Protein AF-A0A1G6E961-F1 (afdb_monomer_lite)

pLDDT: mean 82.63, std 16.5, range [44.16, 98.19]

Radius of gyration: 18.11 Å; chains: 1; bounding box: 36×34×54 Å

Foldseek 3Di:
DDAAEAEDDDDADQAQVVLLVVVLVSVVVCLVVVHPYYDYDPLSRHPDPFPPDPVRVVVSDDDCPDPSNVVVVVSNVVSPPPVVVVCLVPDPCNPVPDDVVVCPVVPDD

Secondary structure (DSSP, 8-state):
----EEE------SSHHHHHHHHHHHHHHHHHTT-SEEEPPTTTTTTT-S--SHHHHHHT---TTSHHHHHHHHHHHHH-HHHHHHHHHH-TTTTTT--GGGGHHHH--

Structure (mmCIF, N/CA/C/O backbone):
data_AF-A0A1G6E961-F1
#
_entry.id   AF-A0A1G6E961-F1
#
loop_
_atom_site.group_PDB
_atom_site.id
_atom_site.type_symbol
_atom_site.label_atom_id
_atom_site.label_alt_id
_atom_site.label_comp_id
_atom_site.label_asym_id
_atom_site.label_entity_id
_atom_site.label_seq_id
_atom_site.pdbx_PDB_ins_code
_atom_site.Cartn_x
_atom_site.Cartn_y
_atom_site.Cartn_z
_atom_site.occupancy
_atom_site.B_iso_or_equiv
_atom_site.auth_seq_id
_atom_site.auth_comp_id
_atom_site.auth_asym_id
_atom_site.auth_atom_id
_atom_site.pdbx_PDB_model_num
ATOM 1 N N . MET A 1 1 ? -23.648 -6.258 7.485 1.00 68.00 1 MET A N 1
ATOM 2 C CA . MET A 1 1 ? -22.293 -5.680 7.594 1.00 68.00 1 MET A CA 1
ATOM 3 C C . MET A 1 1 ? -22.163 -4.678 6.467 1.00 68.00 1 MET A C 1
ATOM 5 O O . MET A 1 1 ? -22.440 -5.064 5.340 1.00 68.00 1 MET A O 1
ATOM 9 N N . ASN A 1 2 ? -21.829 -3.425 6.772 1.00 81.94 2 ASN A N 1
ATOM 10 C CA . ASN A 1 2 ? -21.566 -2.400 5.763 1.00 81.94 2 ASN A CA 1
ATOM 11 C C . ASN A 1 2 ?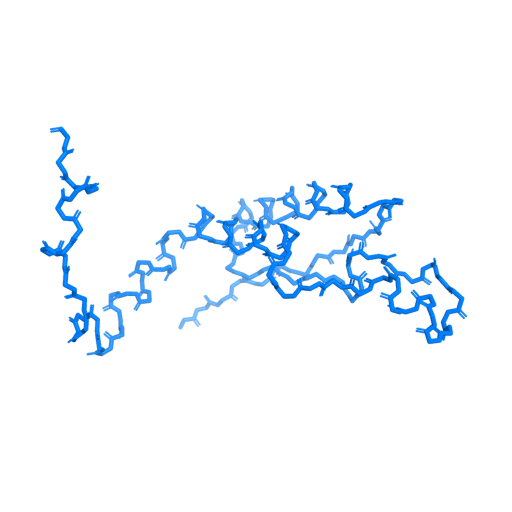 -20.054 -2.196 5.725 1.00 81.94 2 ASN A C 1
ATOM 13 O O . ASN A 1 2 ? -19.466 -2.039 6.789 1.00 81.94 2 ASN A O 1
ATOM 17 N N . LEU A 1 3 ? -19.458 -2.251 4.535 1.00 85.81 3 LEU A N 1
ATOM 18 C CA . LEU A 1 3 ? -18.036 -1.983 4.330 1.00 85.81 3 LEU A CA 1
ATOM 19 C C . LEU A 1 3 ? -17.881 -0.629 3.644 1.00 85.81 3 LEU A C 1
ATOM 21 O O . LEU A 1 3 ? -18.538 -0.366 2.633 1.00 85.81 3 LEU A O 1
ATOM 25 N N . SER A 1 4 ? -17.008 0.207 4.186 1.00 89.00 4 SER A N 1
ATOM 26 C CA . SER A 1 4 ? -16.591 1.474 3.601 1.00 89.00 4 SER A CA 1
ATOM 27 C C . SER A 1 4 ? -15.298 1.268 2.818 1.00 89.00 4 SER A C 1
ATOM 29 O O . SER A 1 4 ? -14.302 0.778 3.351 1.00 89.00 4 SER A O 1
ATOM 31 N N . ILE A 1 5 ? -15.311 1.624 1.536 1.00 93.50 5 ILE A N 1
ATOM 32 C CA . ILE A 1 5 ? -14.187 1.398 0.624 1.00 93.50 5 ILE A CA 1
ATOM 33 C C . ILE A 1 5 ? -13.679 2.746 0.114 1.00 93.50 5 ILE A C 1
ATOM 35 O O . ILE A 1 5 ? -14.438 3.527 -0.460 1.00 93.50 5 ILE A O 1
ATOM 39 N N . ALA A 1 6 ? -12.384 3.001 0.290 1.00 95.81 6 ALA A N 1
ATOM 40 C CA . ALA A 1 6 ? -11.683 4.144 -0.273 1.00 95.81 6 ALA A CA 1
ATOM 41 C C . ALA A 1 6 ? -10.974 3.750 -1.574 1.00 95.81 6 ALA A C 1
ATOM 43 O O . ALA A 1 6 ? -10.079 2.906 -1.578 1.00 95.81 6 ALA A O 1
ATOM 44 N N . PHE A 1 7 ? -11.336 4.407 -2.673 1.00 97.69 7 PHE A N 1
ATOM 45 C CA . PHE A 1 7 ? -10.592 4.334 -3.927 1.00 97.69 7 PHE A CA 1
ATOM 46 C C . PHE A 1 7 ? -9.498 5.401 -3.913 1.00 97.69 7 PHE A C 1
ATOM 48 O O . PHE A 1 7 ? -9.790 6.599 -3.900 1.00 97.69 7 PHE A O 1
ATOM 55 N N . LEU A 1 8 ? -8.237 4.976 -3.871 1.00 97.19 8 LEU A N 1
ATOM 56 C CA . LEU A 1 8 ? -7.097 5.880 -3.837 1.00 97.19 8 LEU A CA 1
ATOM 57 C C . LEU A 1 8 ? -6.770 6.330 -5.260 1.00 97.19 8 LEU A C 1
ATOM 59 O O . LEU A 1 8 ? -6.419 5.520 -6.112 1.00 97.19 8 LEU A O 1
ATOM 63 N N . GLN A 1 9 ? -6.848 7.633 -5.511 1.00 96.69 9 GLN A N 1
ATOM 64 C CA . GLN A 1 9 ? -6.434 8.230 -6.777 1.00 96.69 9 GLN A CA 1
ATOM 65 C C . GLN A 1 9 ? -5.104 8.957 -6.573 1.00 96.69 9 GLN A C 1
ATOM 67 O O . GLN A 1 9 ? -5.068 10.087 -6.087 1.00 96.69 9 GLN A O 1
ATOM 72 N N . LEU A 1 10 ? -4.003 8.285 -6.907 1.00 95.50 10 LEU A N 1
ATOM 73 C CA . LEU A 1 10 ? -2.642 8.744 -6.633 1.00 95.50 10 LEU A CA 1
ATOM 74 C C . LEU A 1 10 ? -1.794 8.665 -7.905 1.00 95.50 10 LEU A C 1
ATOM 76 O O . LEU A 1 10 ? -1.839 7.667 -8.618 1.00 95.50 10 LEU A O 1
ATOM 80 N N . LEU A 1 11 ? -0.994 9.702 -8.162 1.00 95.25 11 LEU A N 1
ATOM 81 C CA . LEU A 1 11 ? 0.090 9.624 -9.144 1.00 95.25 11 LEU A CA 1
ATOM 82 C C . LEU A 1 11 ? 1.312 8.944 -8.509 1.00 95.25 11 LEU A C 1
ATOM 84 O O . LEU A 1 11 ? 1.615 9.271 -7.353 1.00 95.25 11 LEU A O 1
ATOM 88 N N . PRO A 1 12 ? 1.999 8.041 -9.229 1.00 93.50 12 PRO A N 1
ATOM 89 C CA . PRO A 1 12 ? 3.235 7.438 -8.755 1.00 93.50 12 PRO A CA 1
ATOM 90 C C . PRO A 1 12 ? 4.347 8.491 -8.674 1.00 93.50 12 PRO A C 1
ATOM 92 O O . PRO A 1 12 ? 4.372 9.459 -9.434 1.00 93.50 12 PRO A O 1
ATOM 95 N N . GLU A 1 13 ? 5.254 8.281 -7.736 1.00 94.06 13 GLU A N 1
ATOM 96 C CA . GLU A 1 13 ? 6.501 9.013 -7.555 1.00 94.06 13 GLU A CA 1
ATOM 97 C C . GLU A 1 13 ? 7.644 8.351 -8.342 1.00 94.06 13 GLU A C 1
ATOM 99 O O . GLU A 1 13 ? 7.471 7.298 -8.962 1.00 94.06 13 GLU A O 1
ATOM 104 N N . GLY A 1 14 ? 8.828 8.970 -8.316 1.00 88.50 14 GLY A N 1
ATOM 105 C CA . GLY A 1 14 ? 9.997 8.533 -9.086 1.00 88.50 14 GLY A CA 1
ATOM 106 C C . GLY A 1 14 ? 10.721 7.306 -8.526 1.00 88.50 14 GLY A C 1
ATOM 107 O O . GLY A 1 14 ? 11.627 6.787 -9.177 1.00 88.50 14 GLY A O 1
ATOM 108 N N . SER A 1 15 ? 10.351 6.836 -7.333 1.00 92.88 15 SER A N 1
ATOM 109 C CA . SER A 1 15 ? 11.003 5.704 -6.680 1.00 92.88 15 SER A CA 1
ATOM 110 C C . SER A 1 15 ? 10.045 4.857 -5.844 1.00 92.88 15 SER A C 1
ATOM 112 O O . SER A 1 15 ? 9.003 5.315 -5.367 1.00 92.88 15 SER A O 1
ATOM 114 N N . LEU A 1 16 ? 10.445 3.604 -5.607 1.00 94.69 16 LEU A N 1
ATOM 115 C CA . LEU A 1 16 ? 9.687 2.666 -4.781 1.00 94.69 16 LEU A CA 1
ATOM 116 C C . LEU A 1 16 ? 9.510 3.166 -3.337 1.00 94.69 16 LEU A C 1
ATOM 118 O O . LEU A 1 16 ? 8.453 2.983 -2.736 1.00 94.69 16 LEU A O 1
ATOM 122 N N . GLU A 1 17 ? 10.535 3.818 -2.783 1.00 96.25 17 GLU A N 1
ATOM 123 C CA . GLU A 1 17 ? 10.505 4.363 -1.423 1.00 96.25 17 GLU A CA 1
ATOM 124 C C . GLU A 1 17 ? 9.520 5.535 -1.300 1.00 96.25 17 GLU A C 1
ATOM 126 O O . GLU A 1 17 ? 8.771 5.627 -0.323 1.00 96.25 17 GLU A O 1
ATOM 131 N N . GLU A 1 18 ? 9.478 6.421 -2.295 1.00 96.81 18 GLU A N 1
ATOM 132 C CA . GLU A 1 18 ? 8.533 7.538 -2.319 1.00 96.81 18 GLU A CA 1
ATOM 133 C C . GLU A 1 18 ? 7.089 7.047 -2.493 1.00 96.81 18 GLU A C 1
ATOM 135 O O . GLU A 1 18 ? 6.201 7.491 -1.757 1.00 96.81 18 GLU A O 1
ATOM 140 N N . ASN A 1 19 ? 6.863 6.055 -3.362 1.00 96.75 19 ASN A N 1
ATOM 141 C CA . ASN A 1 19 ? 5.565 5.384 -3.497 1.00 96.75 19 ASN A CA 1
ATOM 142 C C . ASN A 1 19 ? 5.133 4.708 -2.192 1.00 96.75 19 ASN A C 1
ATOM 144 O O . ASN A 1 19 ? 3.972 4.809 -1.791 1.00 96.75 19 ASN A O 1
ATOM 148 N N . LEU A 1 20 ? 6.059 4.073 -1.470 1.00 97.81 20 LEU A N 1
ATOM 149 C CA . LEU A 1 20 ? 5.762 3.485 -0.166 1.00 97.81 20 LEU A CA 1
ATOM 150 C C . LEU A 1 20 ? 5.306 4.554 0.836 1.00 97.81 20 LEU A C 1
ATOM 152 O O . LEU A 1 20 ? 4.242 4.420 1.443 1.00 97.81 20 LEU A O 1
ATOM 156 N N . LYS A 1 21 ? 6.068 5.647 0.978 1.00 98.19 21 LYS A N 1
ATOM 157 C CA . LYS A 1 21 ? 5.735 6.755 1.892 1.00 98.19 21 LYS A CA 1
ATOM 158 C C . LYS A 1 21 ? 4.371 7.365 1.568 1.00 98.19 21 LYS A C 1
ATOM 160 O O . LYS A 1 21 ? 3.544 7.537 2.467 1.00 98.19 21 LYS A O 1
ATOM 165 N N . LYS A 1 22 ? 4.112 7.644 0.288 1.00 98.19 22 LYS A N 1
ATOM 166 C CA . LYS A 1 22 ? 2.843 8.211 -0.185 1.00 98.19 22 LYS A CA 1
ATOM 167 C C . LYS A 1 22 ? 1.671 7.262 0.040 1.00 98.19 22 LYS A C 1
ATOM 169 O O . LYS A 1 22 ? 0.611 7.692 0.492 1.00 98.19 22 LYS A O 1
ATOM 174 N N . GLY A 1 23 ? 1.871 5.970 -0.210 1.00 97.62 23 GLY A N 1
ATOM 175 C CA . GLY A 1 23 ? 0.839 4.957 -0.020 1.00 97.62 23 GLY A CA 1
ATOM 176 C C . GLY A 1 23 ? 0.465 4.776 1.448 1.00 97.62 23 GLY A C 1
ATOM 177 O O . GLY A 1 23 ? -0.718 4.727 1.774 1.00 97.62 23 GLY A O 1
ATOM 178 N N . ILE A 1 24 ? 1.450 4.776 2.352 1.00 97.69 24 ILE A N 1
ATOM 179 C CA . ILE A 1 24 ? 1.205 4.735 3.803 1.00 97.69 24 ILE A CA 1
ATOM 180 C C . ILE A 1 24 ? 0.373 5.945 4.248 1.00 97.69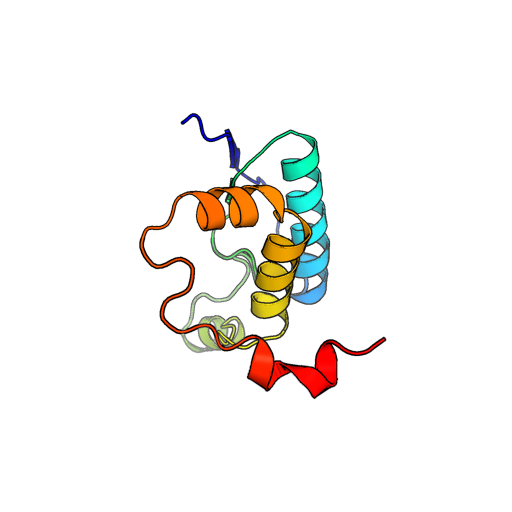 24 ILE A C 1
ATOM 182 O O . ILE A 1 24 ? -0.595 5.787 4.996 1.00 97.69 24 ILE A O 1
ATOM 186 N N . ALA A 1 25 ? 0.722 7.149 3.784 1.00 97.94 25 ALA A N 1
ATOM 187 C CA . ALA A 1 25 ? -0.021 8.365 4.112 1.00 97.94 25 ALA A CA 1
ATOM 188 C C . ALA A 1 25 ? -1.475 8.303 3.610 1.00 97.94 25 ALA A C 1
ATOM 190 O O . ALA A 1 25 ? -2.398 8.641 4.352 1.00 97.94 25 ALA A O 1
ATOM 191 N N . ALA A 1 26 ? -1.690 7.805 2.390 1.00 97.94 26 ALA A N 1
ATOM 192 C CA . ALA A 1 26 ? -3.022 7.640 1.815 1.00 97.94 26 ALA A CA 1
ATOM 193 C C . ALA A 1 26 ? -3.875 6.614 2.582 1.00 97.94 26 ALA A C 1
ATOM 195 O O . ALA A 1 26 ? -5.039 6.886 2.875 1.00 97.94 26 ALA A O 1
ATOM 196 N N . CYS A 1 27 ? -3.302 5.473 2.979 1.00 96.44 27 CYS A N 1
ATOM 197 C CA . CYS A 1 27 ? -3.991 4.483 3.815 1.00 96.44 27 CYS A CA 1
ATOM 198 C C . CYS A 1 27 ? -4.407 5.058 5.175 1.00 96.44 27 CYS A C 1
ATOM 200 O O . CYS A 1 27 ? -5.531 4.831 5.623 1.00 96.44 27 CYS A O 1
ATOM 202 N N . ARG A 1 28 ? -3.532 5.839 5.821 1.00 95.56 28 ARG A N 1
ATOM 203 C CA . ARG A 1 28 ? -3.854 6.517 7.088 1.00 95.56 28 ARG A CA 1
ATOM 204 C C . ARG A 1 28 ? -5.006 7.500 6.917 1.00 95.56 28 ARG A C 1
ATOM 206 O O . ARG A 1 28 ? -5.970 7.436 7.671 1.00 95.56 28 ARG A O 1
ATOM 213 N N . GLN A 1 29 ? -4.962 8.322 5.871 1.00 96.25 29 GLN A N 1
ATOM 214 C CA . GLN A 1 29 ? -6.049 9.247 5.553 1.00 96.25 29 GLN A CA 1
ATOM 215 C C . GLN A 1 29 ? -7.370 8.515 5.253 1.00 96.25 29 GLN A C 1
ATOM 217 O O . GLN A 1 29 ? -8.440 8.976 5.652 1.00 96.25 29 GLN A O 1
ATOM 222 N N . ALA A 1 30 ? -7.321 7.378 4.553 1.00 95.31 30 ALA A N 1
ATOM 223 C CA . ALA A 1 30 ? -8.499 6.552 4.301 1.00 95.31 30 ALA A CA 1
ATOM 224 C C . ALA A 1 30 ? -9.093 6.015 5.613 1.00 95.31 30 ALA A C 1
ATOM 226 O O . ALA A 1 30 ? -10.305 6.117 5.818 1.00 95.31 30 ALA A O 1
ATOM 227 N N . LYS A 1 31 ? -8.251 5.527 6.534 1.00 92.06 31 LYS A N 1
ATOM 228 C CA . LYS A 1 31 ? -8.695 5.063 7.856 1.00 92.06 31 LYS A CA 1
ATOM 229 C C . LYS A 1 31 ? -9.289 6.193 8.697 1.00 92.06 31 LYS A C 1
ATOM 231 O O . LYS A 1 31 ? -10.351 6.006 9.280 1.00 92.06 31 LYS A O 1
ATOM 236 N N . GLU A 1 32 ? -8.671 7.374 8.710 1.00 92.88 32 GLU A N 1
ATOM 237 C CA . GLU A 1 32 ? -9.207 8.573 9.380 1.00 92.88 32 GLU A CA 1
ATOM 238 C C . GLU A 1 32 ? -10.597 8.966 8.852 1.00 92.88 32 GLU A C 1
ATOM 240 O O . GLU A 1 32 ? -11.431 9.476 9.597 1.00 92.88 32 GLU A O 1
ATOM 245 N N . LYS A 1 33 ? -10.872 8.691 7.572 1.00 92.62 33 LYS A N 1
ATOM 246 C CA . LYS A 1 33 ? -12.184 8.889 6.933 1.00 92.62 33 LYS A CA 1
ATOM 247 C C . LYS A 1 33 ? -13.159 7.724 7.151 1.00 92.62 33 LYS A C 1
ATOM 249 O O . LYS A 1 33 ? -14.259 7.758 6.604 1.00 92.62 33 LYS A O 1
ATOM 254 N N . GLY A 1 34 ? -12.782 6.715 7.936 1.00 90.50 34 GLY A N 1
ATOM 255 C CA . GLY A 1 34 ? -13.621 5.563 8.263 1.00 90.50 34 GLY A CA 1
ATOM 256 C C . GLY A 1 34 ? -13.695 4.505 7.162 1.00 90.50 34 GLY A C 1
ATOM 257 O O . GLY A 1 34 ? -14.716 3.832 7.052 1.00 90.50 34 GLY A O 1
ATOM 258 N N . ALA A 1 35 ? -12.674 4.382 6.309 1.00 91.50 35 ALA A N 1
ATOM 259 C CA . ALA A 1 35 ? -12.585 3.276 5.360 1.00 91.50 35 ALA A CA 1
ATOM 260 C C . ALA A 1 35 ? -12.109 1.988 6.050 1.00 91.50 35 ALA A C 1
ATOM 262 O O . ALA A 1 35 ? -11.158 2.009 6.834 1.00 91.50 35 ALA A O 1
ATOM 263 N N . ASP A 1 36 ? -12.742 0.872 5.696 1.00 88.12 36 ASP A N 1
ATOM 264 C CA . ASP A 1 36 ? -12.328 -0.484 6.071 1.00 88.12 36 ASP A CA 1
ATOM 265 C C . ASP A 1 36 ? -11.330 -1.050 5.050 1.00 88.12 36 ASP A C 1
ATOM 267 O O . ASP A 1 36 ? -10.455 -1.842 5.382 1.00 88.12 36 ASP A O 1
ATOM 271 N N . ILE A 1 37 ? -11.449 -0.634 3.783 1.00 90.44 37 ILE A N 1
ATOM 272 C CA . ILE A 1 37 ? -10.594 -1.090 2.680 1.00 90.44 37 ILE A CA 1
ATOM 273 C C . ILE A 1 37 ? -10.090 0.122 1.896 1.00 90.44 37 ILE A C 1
ATOM 275 O O . ILE A 1 37 ? -10.878 0.989 1.521 1.00 90.44 37 ILE A O 1
ATOM 279 N N . ALA A 1 38 ? -8.791 0.156 1.594 1.00 95.31 38 ALA A N 1
ATOM 280 C CA . ALA A 1 38 ? -8.186 1.122 0.680 1.00 95.31 38 ALA A CA 1
ATOM 281 C C . ALA A 1 38 ? -7.672 0.407 -0.579 1.00 95.31 38 ALA A C 1
ATOM 283 O O . ALA A 1 38 ? -6.873 -0.525 -0.487 1.00 95.31 38 ALA A O 1
ATOM 284 N N . ILE A 1 39 ? -8.139 0.833 -1.752 1.00 96.38 39 ILE A N 1
ATOM 285 C CA . ILE A 1 39 ? -7.793 0.241 -3.049 1.00 96.38 39 ILE A CA 1
ATOM 286 C C . ILE A 1 39 ? -6.860 1.192 -3.793 1.00 96.38 39 ILE A C 1
ATOM 288 O O . ILE A 1 39 ? -7.227 2.332 -4.071 1.00 96.38 39 ILE A O 1
ATOM 292 N N . PHE A 1 40 ? -5.663 0.709 -4.117 1.00 97.31 40 PHE A N 1
ATOM 293 C CA . PHE A 1 40 ? -4.659 1.451 -4.876 1.00 97.31 40 PHE A CA 1
ATOM 294 C C . PHE A 1 40 ? -4.936 1.438 -6.387 1.00 97.31 40 PHE A C 1
ATOM 296 O O . PHE A 1 40 ? -5.592 0.515 -6.879 1.00 97.31 40 PHE A O 1
ATOM 303 N N . PRO A 1 41 ? -4.394 2.414 -7.140 1.00 96.38 41 PRO A N 1
ATOM 304 C CA . PRO A 1 41 ? -4.291 2.315 -8.590 1.00 96.38 41 PRO A CA 1
ATOM 305 C C . PRO A 1 41 ? -3.483 1.087 -9.018 1.00 96.38 41 PRO A C 1
ATOM 307 O O . PRO A 1 41 ? -2.628 0.586 -8.284 1.00 96.38 41 PRO A O 1
ATOM 310 N N . GLU A 1 42 ? -3.716 0.639 -10.247 1.00 94.25 42 GLU A N 1
ATOM 311 C CA . GLU A 1 42 ? -2.890 -0.388 -10.876 1.00 94.25 42 GLU A CA 1
ATOM 312 C C . GLU A 1 42 ? -1.423 0.062 -10.981 1.00 94.25 42 GLU A C 1
ATOM 314 O O . GLU A 1 42 ? -1.137 1.253 -11.122 1.00 94.25 42 GLU A O 1
ATOM 319 N N . MET A 1 43 ? -0.494 -0.899 -10.914 1.00 92.25 43 MET A N 1
ATOM 320 C CA . MET A 1 43 ? 0.954 -0.661 -10.993 1.00 92.25 43 MET A CA 1
ATOM 321 C C . MET A 1 43 ? 1.486 0.320 -9.935 1.00 92.25 43 MET A C 1
ATOM 323 O O . MET A 1 43 ? 2.477 1.001 -10.168 1.00 92.25 43 MET A O 1
ATOM 327 N N . TRP A 1 44 ? 0.865 0.400 -8.752 1.00 94.88 44 TRP A N 1
ATOM 328 C CA . TRP A 1 44 ? 1.204 1.405 -7.734 1.00 94.88 44 TRP A CA 1
ATOM 329 C C . TRP A 1 44 ? 2.701 1.517 -7.386 1.00 94.88 44 TRP A C 1
ATOM 331 O O . TRP A 1 44 ? 3.197 2.608 -7.121 1.00 94.88 44 TRP A O 1
ATOM 341 N N . SER A 1 45 ? 3.440 0.410 -7.396 1.00 93.19 45 SER A N 1
ATOM 342 C CA . SER A 1 45 ? 4.858 0.397 -7.032 1.00 93.19 45 SER A CA 1
ATOM 343 C C . SER A 1 45 ? 5.772 1.174 -7.982 1.00 93.19 45 SER A C 1
ATOM 345 O O . SER A 1 45 ? 6.753 1.762 -7.525 1.00 93.19 45 SER A O 1
ATOM 347 N N . CYS A 1 46 ? 5.478 1.161 -9.281 1.00 90.62 46 CYS A N 1
ATOM 348 C CA . CYS A 1 46 ? 6.364 1.672 -10.336 1.00 90.62 46 CYS A CA 1
ATOM 349 C C . CYS A 1 46 ? 5.663 2.590 -11.349 1.00 90.62 46 CYS A C 1
ATOM 351 O O . CYS A 1 46 ? 6.321 3.262 -12.141 1.00 90.62 46 CYS A O 1
ATOM 353 N N . GLY A 1 47 ? 4.335 2.655 -11.324 1.00 90.62 47 GLY A N 1
ATOM 354 C CA . GLY A 1 47 ? 3.547 3.369 -12.312 1.00 90.62 47 GLY A CA 1
ATOM 355 C C . GLY A 1 47 ? 3.646 2.765 -13.713 1.00 90.62 47 GLY A C 1
ATOM 356 O O . GLY A 1 47 ? 4.066 1.630 -13.913 1.00 90.62 47 GLY A O 1
ATOM 357 N N . TYR A 1 48 ? 3.246 3.567 -14.696 1.00 89.00 48 TYR A N 1
ATOM 358 C CA . TYR A 1 48 ? 3.183 3.192 -16.112 1.00 89.00 48 TYR A CA 1
ATOM 359 C C . TYR A 1 48 ? 4.327 3.766 -16.964 1.00 89.00 48 TYR A C 1
ATOM 361 O O . TYR A 1 48 ? 4.255 3.753 -18.187 1.00 89.00 48 TYR A O 1
ATOM 369 N N . ASN A 1 49 ? 5.378 4.308 -16.343 1.00 81.31 49 ASN A N 1
ATOM 370 C CA . ASN A 1 49 ? 6.457 4.988 -17.061 1.00 81.31 49 ASN A CA 1
ATOM 371 C C . ASN A 1 49 ? 7.652 4.053 -17.330 1.00 81.31 49 ASN A C 1
ATOM 373 O O . ASN A 1 49 ? 8.711 4.217 -16.729 1.00 81.31 49 ASN A O 1
ATOM 377 N N . PHE A 1 50 ? 7.479 3.058 -18.206 1.00 78.00 50 PHE A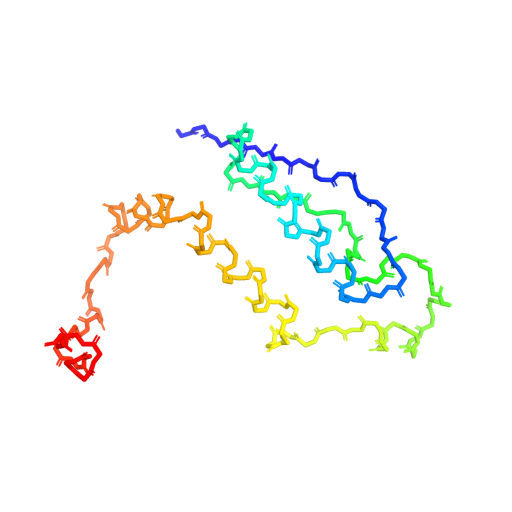 N 1
ATOM 378 C CA . PHE A 1 50 ? 8.539 2.125 -18.620 1.00 78.00 50 PHE A CA 1
ATOM 379 C C . PHE A 1 50 ? 8.375 1.692 -20.090 1.00 78.00 50 PHE A C 1
ATOM 381 O O . PHE A 1 50 ? 7.373 2.001 -20.728 1.00 78.00 50 PHE A O 1
ATOM 388 N N . PHE A 1 51 ? 9.366 0.994 -20.657 1.00 78.06 51 PHE A N 1
ATOM 389 C CA . PHE A 1 51 ? 9.411 0.636 -22.087 1.00 78.06 51 PHE A CA 1
ATOM 390 C C . PHE A 1 51 ? 8.494 -0.539 -22.488 1.00 78.06 51 PHE A C 1
ATOM 392 O O . PHE A 1 51 ? 8.434 -0.900 -23.662 1.00 78.06 51 PHE A O 1
ATOM 399 N N . HIS A 1 52 ? 7.734 -1.093 -21.535 1.00 82.38 52 HIS A N 1
ATOM 400 C CA . HIS A 1 52 ? 6.775 -2.197 -21.703 1.00 82.38 52 HIS A CA 1
ATOM 401 C C . HIS A 1 52 ? 7.333 -3.479 -22.345 1.00 82.38 52 HIS A C 1
ATOM 403 O O . HIS A 1 52 ? 6.574 -4.366 -22.738 1.00 82.38 52 HIS A O 1
ATOM 409 N N . ASP A 1 53 ? 8.652 -3.610 -22.419 1.00 91.31 53 ASP A N 1
ATOM 410 C CA . ASP A 1 53 ? 9.337 -4.838 -22.790 1.00 91.31 53 ASP A CA 1
ATOM 411 C C . ASP A 1 53 ? 9.528 -5.758 -21.570 1.00 91.31 53 ASP A C 1
ATOM 413 O O . ASP A 1 53 ? 9.319 -5.383 -20.415 1.00 91.31 53 ASP A O 1
ATOM 417 N N . ALA A 1 54 ? 9.917 -7.004 -21.834 1.00 89.88 54 ALA A N 1
ATOM 418 C CA . ALA A 1 54 ? 10.022 -8.015 -20.793 1.00 89.88 54 ALA A CA 1
ATOM 419 C C . ALA A 1 54 ? 11.090 -7.694 -19.735 1.00 89.88 54 ALA A C 1
ATOM 421 O O . ALA A 1 54 ? 10.922 -8.103 -18.587 1.00 89.88 54 ALA A O 1
ATOM 422 N N . ASP A 1 55 ? 12.168 -6.994 -20.090 1.00 91.06 55 ASP A N 1
ATOM 423 C CA . ASP A 1 55 ? 13.244 -6.681 -19.152 1.00 91.06 55 ASP A CA 1
ATOM 424 C C . ASP A 1 55 ? 12.852 -5.503 -18.261 1.00 91.06 55 ASP A C 1
ATOM 426 O O . ASP A 1 55 ? 12.941 -5.627 -17.038 1.00 91.06 55 ASP A O 1
ATOM 430 N N . SER A 1 56 ? 12.268 -4.438 -18.823 1.00 88.00 56 SER A N 1
ATOM 431 C CA . SER A 1 56 ? 11.761 -3.318 -1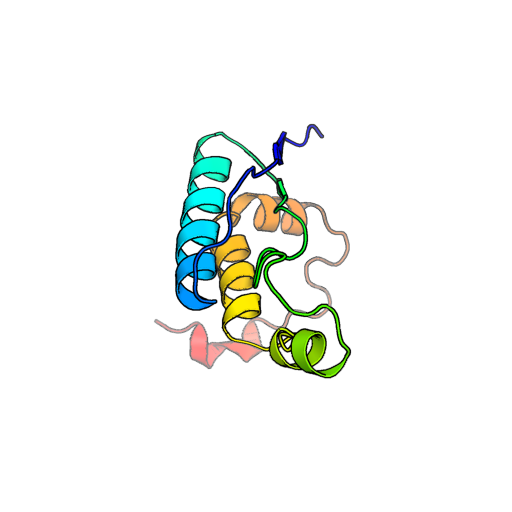8.010 1.00 88.00 56 SER A CA 1
ATOM 432 C C . SER A 1 56 ? 10.629 -3.726 -17.057 1.00 88.00 56 SER A C 1
ATOM 434 O O . SER A 1 56 ? 10.570 -3.248 -15.922 1.00 88.00 56 SER A O 1
ATOM 436 N N . ILE A 1 57 ? 9.767 -4.671 -17.455 1.00 88.50 57 ILE A N 1
ATOM 437 C CA . ILE A 1 57 ? 8.751 -5.254 -16.560 1.00 88.50 57 ILE A CA 1
ATOM 438 C C . ILE A 1 57 ? 9.405 -6.040 -15.416 1.00 88.50 57 ILE A C 1
ATOM 440 O O . ILE A 1 57 ? 8.974 -5.925 -14.268 1.00 88.50 57 ILE A O 1
ATOM 444 N N . ARG A 1 58 ? 10.435 -6.844 -15.710 1.00 91.44 58 ARG A N 1
ATOM 445 C CA . ARG A 1 58 ? 11.151 -7.631 -14.690 1.00 91.44 58 ARG A CA 1
ATOM 446 C C . ARG A 1 58 ? 11.883 -6.743 -13.695 1.00 91.44 58 ARG A C 1
ATOM 448 O O . ARG A 1 58 ? 11.863 -7.054 -12.510 1.00 91.44 58 ARG A O 1
ATOM 455 N N . GLU A 1 59 ? 12.483 -5.648 -14.149 1.00 90.12 59 GLU A N 1
ATOM 456 C CA . GLU A 1 59 ? 13.141 -4.667 -13.275 1.00 90.12 59 GLU A CA 1
ATOM 457 C C . GLU A 1 59 ? 12.155 -3.994 -12.311 1.00 90.12 59 GLU A C 1
ATOM 459 O O . GLU A 1 59 ? 12.506 -3.688 -11.173 1.00 90.12 59 GLU A O 1
ATOM 464 N N . CYS A 1 60 ? 10.904 -3.812 -12.741 1.00 89.88 60 CYS A N 1
ATOM 465 C CA . CYS A 1 60 ? 9.832 -3.255 -11.916 1.00 89.88 60 CYS A CA 1
ATOM 466 C C . CYS A 1 60 ? 9.158 -4.289 -10.995 1.00 89.88 60 CYS A C 1
ATOM 468 O O . CYS A 1 60 ? 8.316 -3.917 -10.171 1.00 89.88 60 CYS A O 1
ATOM 470 N N . ALA A 1 61 ? 9.470 -5.580 -11.145 1.00 92.19 61 ALA A N 1
ATOM 471 C CA . ALA A 1 61 ? 8.834 -6.640 -10.381 1.00 92.19 61 ALA A CA 1
ATOM 472 C C . ALA A 1 61 ? 9.289 -6.616 -8.919 1.00 92.19 61 ALA A C 1
ATOM 474 O O . ALA A 1 61 ? 10.462 -6.439 -8.596 1.00 92.19 61 ALA A O 1
ATOM 475 N N . ILE A 1 62 ? 8.339 -6.852 -8.020 1.00 94.31 62 ILE A N 1
ATOM 476 C CA . ILE A 1 62 ? 8.582 -6.854 -6.582 1.00 94.31 62 ILE A CA 1
ATOM 477 C C . ILE A 1 62 ? 8.334 -8.252 -6.042 1.00 94.31 62 ILE A C 1
ATOM 479 O O . ILE A 1 62 ? 7.283 -8.844 -6.290 1.00 94.31 62 ILE A O 1
ATOM 483 N N . SER A 1 63 ? 9.302 -8.772 -5.283 1.00 96.06 63 SER A N 1
ATOM 484 C CA . SER A 1 63 ? 9.131 -10.047 -4.590 1.00 96.06 63 SER A CA 1
ATOM 485 C C . SER A 1 63 ? 8.027 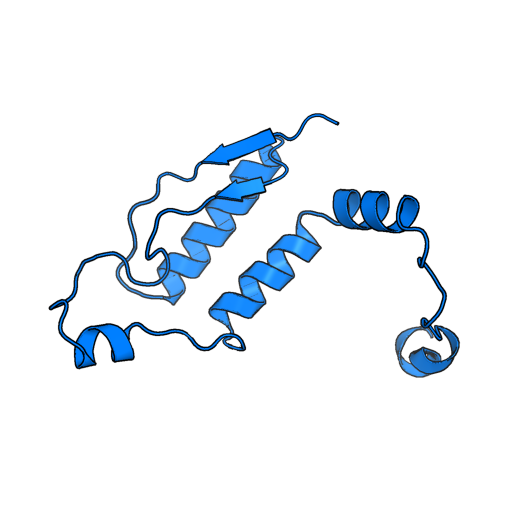-9.949 -3.539 1.00 96.06 63 SER A C 1
ATOM 487 O O . SER A 1 63 ? 7.893 -8.938 -2.842 1.00 96.06 63 SER A O 1
ATOM 489 N N . TYR A 1 64 ? 7.270 -11.032 -3.389 1.00 92.62 64 TYR A N 1
ATOM 490 C CA . TYR A 1 64 ? 6.200 -11.153 -2.401 1.00 92.62 64 TYR A CA 1
ATOM 491 C C . TYR A 1 64 ? 6.678 -10.884 -0.963 1.00 92.62 64 TYR A C 1
ATOM 493 O O . TYR A 1 64 ? 5.958 -10.272 -0.184 1.00 92.62 64 TYR A O 1
ATOM 501 N N . ASP A 1 65 ? 7.899 -11.297 -0.623 1.00 92.69 65 ASP A N 1
ATOM 502 C CA . ASP A 1 65 ? 8.518 -11.138 0.699 1.00 92.69 65 ASP A CA 1
ATOM 503 C C . ASP A 1 65 ? 9.357 -9.855 0.842 1.00 92.69 65 ASP A C 1
ATOM 505 O O . ASP A 1 65 ? 10.081 -9.683 1.825 1.00 92.69 65 ASP A O 1
ATOM 509 N N . SER A 1 66 ? 9.271 -8.941 -0.127 1.00 96.19 66 SER A N 1
ATOM 510 C CA . SER A 1 66 ? 10.004 -7.677 -0.089 1.00 96.19 66 SER A CA 1
ATOM 511 C C . SER A 1 66 ? 9.565 -6.778 1.071 1.00 96.19 66 SER A C 1
ATOM 513 O O . SER A 1 66 ? 8.422 -6.807 1.535 1.00 96.19 66 SER A O 1
ATOM 515 N N . SER A 1 67 ? 10.462 -5.883 1.488 1.00 95.75 67 SER A N 1
ATOM 516 C CA . SER A 1 67 ? 10.161 -4.852 2.488 1.00 95.75 67 SER A CA 1
ATOM 517 C C . SER A 1 67 ? 8.976 -3.963 2.091 1.00 95.75 67 SER A C 1
ATOM 519 O O . SER A 1 67 ? 8.227 -3.530 2.962 1.00 95.75 67 SER A O 1
ATOM 521 N N . PHE A 1 68 ? 8.764 -3.727 0.793 1.00 96.56 68 PHE A N 1
ATOM 522 C CA . PHE A 1 68 ? 7.636 -2.946 0.287 1.00 96.56 68 PHE A CA 1
ATOM 523 C C . PHE A 1 68 ? 6.291 -3.617 0.599 1.00 96.56 68 PHE A C 1
ATOM 525 O O . PHE A 1 68 ? 5.415 -2.991 1.195 1.00 96.56 68 PHE A O 1
ATOM 532 N N . VAL A 1 69 ? 6.138 -4.900 0.249 1.00 95.81 69 VAL A N 1
ATOM 533 C CA . VAL A 1 69 ? 4.901 -5.666 0.497 1.00 95.81 69 VAL A CA 1
ATOM 534 C C . VAL A 1 69 ? 4.693 -5.898 1.996 1.00 95.81 69 VAL A C 1
ATOM 536 O O . VAL A 1 69 ? 3.589 -5.693 2.515 1.00 95.81 69 VAL A O 1
ATOM 539 N N . ASN A 1 70 ? 5.761 -6.254 2.716 1.00 95.94 70 ASN A N 1
ATOM 540 C CA . ASN A 1 70 ? 5.700 -6.479 4.160 1.00 95.94 70 ASN A CA 1
ATOM 541 C C . ASN A 1 70 ? 5.276 -5.213 4.910 1.00 95.94 70 ASN A C 1
ATOM 543 O O . ASN A 1 70 ? 4.434 -5.293 5.802 1.00 95.94 70 ASN A O 1
ATOM 547 N N . ARG A 1 71 ? 5.750 -4.028 4.501 1.00 96.69 71 ARG A N 1
ATOM 548 C CA . ARG A 1 71 ? 5.374 -2.777 5.169 1.00 96.69 71 ARG A CA 1
ATOM 549 C C . ARG A 1 71 ? 3.884 -2.451 5.038 1.00 96.69 71 ARG A C 1
ATOM 551 O O . ARG A 1 71 ? 3.298 -1.943 5.991 1.00 96.69 71 ARG A O 1
ATOM 558 N N . PHE A 1 72 ? 3.243 -2.756 3.906 1.00 95.06 72 PHE A N 1
ATOM 559 C CA . PHE A 1 72 ? 1.783 -2.614 3.783 1.00 95.06 72 PHE A CA 1
ATOM 560 C C . PHE A 1 72 ? 1.020 -3.654 4.612 1.00 95.06 72 PHE A C 1
ATOM 562 O O . PHE A 1 72 ? -0.033 -3.333 5.161 1.00 95.06 72 PHE A O 1
ATOM 569 N N . SER A 1 73 ? 1.565 -4.864 4.756 1.00 91.69 73 SER A N 1
ATOM 570 C CA . SER A 1 73 ? 0.990 -5.903 5.622 1.00 91.69 73 SER A CA 1
ATOM 571 C C . SER A 1 73 ? 1.040 -5.497 7.099 1.00 91.69 73 SER A C 1
ATOM 573 O O . SER A 1 73 ? 0.043 -5.604 7.813 1.00 91.69 73 SER A O 1
ATOM 575 N N . GLU A 1 74 ? 2.176 -4.960 7.546 1.00 92.81 74 GLU A N 1
ATOM 576 C CA . GLU A 1 74 ? 2.341 -4.374 8.880 1.00 92.81 74 GLU A CA 1
ATOM 577 C C . GLU A 1 74 ? 1.393 -3.193 9.090 1.00 92.81 74 GLU A C 1
ATOM 579 O O . GLU A 1 74 ? 0.708 -3.135 10.107 1.00 92.81 74 GLU A O 1
ATOM 584 N N . LEU A 1 75 ? 1.292 -2.284 8.114 1.00 92.81 75 LEU A N 1
ATOM 585 C CA . LEU 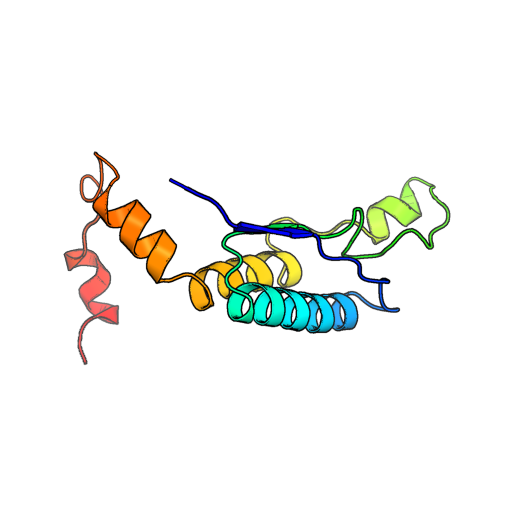A 1 75 ? 0.388 -1.138 8.198 1.00 92.81 75 LEU A CA 1
ATOM 586 C C . LEU A 1 75 ? -1.077 -1.572 8.337 1.00 92.81 75 LEU A C 1
ATOM 588 O O . LEU A 1 75 ? -1.815 -0.968 9.110 1.00 92.81 75 LEU A O 1
ATOM 592 N N . ALA A 1 76 ? -1.507 -2.610 7.618 1.00 89.56 76 ALA A N 1
ATOM 593 C CA . ALA A 1 76 ? -2.855 -3.151 7.766 1.00 89.56 76 ALA A CA 1
ATOM 594 C C . ALA A 1 76 ? -3.093 -3.682 9.192 1.00 89.56 76 ALA A C 1
ATOM 596 O O . ALA A 1 76 ? -4.148 -3.436 9.772 1.00 89.56 76 ALA A O 1
ATOM 597 N N . ALA A 1 77 ? -2.097 -4.340 9.793 1.00 85.38 77 ALA A N 1
ATOM 598 C CA . ALA A 1 77 ? -2.169 -4.781 11.184 1.00 85.38 77 ALA A CA 1
ATOM 599 C C . ALA A 1 77 ? -2.150 -3.610 12.190 1.00 85.38 77 ALA A C 1
ATOM 601 O O . ALA A 1 77 ? -2.849 -3.676 13.201 1.00 85.38 77 ALA A O 1
ATOM 602 N N . GLU A 1 78 ? -1.387 -2.545 11.915 1.00 85.50 78 GLU A N 1
ATOM 603 C CA . GLU A 1 78 ? -1.329 -1.314 12.722 1.00 85.50 78 GLU A CA 1
ATOM 604 C C . GLU A 1 78 ? -2.668 -0.562 12.708 1.00 85.50 78 GLU A C 1
ATOM 606 O O . GLU A 1 78 ? -3.170 -0.159 13.757 1.00 85.50 78 GLU A O 1
ATOM 611 N N . LEU A 1 79 ? -3.238 -0.354 11.518 1.00 80.75 79 LEU A N 1
ATOM 612 C CA . LEU A 1 79 ? -4.450 0.445 11.323 1.00 80.75 79 LEU A CA 1
ATOM 613 C C . LEU A 1 79 ? -5.728 -0.308 11.675 1.00 80.75 79 LEU A C 1
ATOM 615 O O . LEU A 1 79 ? -6.766 0.330 11.864 1.00 80.75 79 LEU A O 1
ATOM 619 N N . ASP A 1 80 ? -5.678 -1.639 11.740 1.00 68.56 80 ASP A N 1
ATOM 620 C CA . ASP A 1 80 ? -6.884 -2.445 11.843 1.00 68.56 80 ASP A CA 1
ATOM 621 C C . ASP A 1 80 ? -6.814 -3.575 12.868 1.00 68.56 80 ASP A C 1
ATOM 623 O O . ASP A 1 80 ? -7.147 -4.736 12.611 1.00 68.56 80 ASP A O 1
ATOM 627 N N . LEU A 1 81 ? -6.435 -3.217 14.098 1.00 57.00 81 LEU A N 1
ATOM 628 C CA . LEU A 1 81 ? -6.612 -4.118 15.233 1.00 57.00 81 LEU A CA 1
ATOM 629 C C . LEU A 1 81 ? -8.089 -4.446 15.472 1.00 57.00 81 LEU A C 1
ATOM 631 O O . LEU A 1 81 ? -8.365 -5.554 15.919 1.00 57.00 81 LEU A O 1
ATOM 635 N N . ASP A 1 82 ? -9.022 -3.547 15.155 1.00 58.44 82 ASP A N 1
ATOM 636 C CA . ASP A 1 82 ? -10.442 -3.733 15.456 1.00 58.44 82 ASP A CA 1
ATOM 637 C C . ASP A 1 82 ? -11.144 -4.656 14.450 1.00 58.44 82 ASP A C 1
ATOM 639 O O . ASP A 1 82 ? -11.817 -5.583 14.893 1.00 58.44 82 ASP A O 1
ATOM 643 N N . MET A 1 83 ? -10.894 -4.566 13.134 1.00 63.09 83 MET A N 1
ATOM 644 C CA . MET A 1 83 ? -11.390 -5.585 12.192 1.00 63.09 83 MET A CA 1
ATOM 645 C C . MET A 1 83 ? -10.730 -6.951 12.434 1.00 63.09 83 MET A C 1
ATOM 647 O O . MET A 1 83 ? -11.407 -7.977 12.366 1.00 63.09 83 MET A O 1
ATOM 651 N N . LEU A 1 84 ? -9.433 -7.000 12.775 1.00 56.81 84 LEU A N 1
ATOM 652 C CA . LEU A 1 84 ? -8.754 -8.246 13.167 1.00 56.81 84 LEU A CA 1
ATOM 653 C C . LEU A 1 84 ? -9.278 -8.813 14.496 1.00 56.81 84 LEU A C 1
ATOM 655 O O . LEU A 1 84 ? -9.239 -10.029 14.697 1.00 56.81 84 LEU A O 1
ATOM 659 N N . ARG A 1 85 ? -9.717 -7.967 15.434 1.00 58.75 85 ARG A N 1
ATOM 660 C CA . ARG A 1 85 ? -10.386 -8.377 16.681 1.00 58.75 85 ARG A CA 1
ATOM 661 C C . ARG A 1 85 ? -11.795 -8.882 16.382 1.00 58.75 85 ARG A C 1
ATOM 663 O O . ARG A 1 85 ? -12.123 -9.975 16.825 1.00 58.75 85 ARG A O 1
ATOM 670 N N . ASP A 1 86 ? -12.564 -8.190 15.553 1.00 62.06 86 ASP A N 1
ATOM 671 C CA . ASP A 1 86 ? -13.917 -8.587 15.153 1.00 62.06 86 ASP A CA 1
ATOM 672 C C . ASP A 1 86 ? -13.937 -9.854 14.291 1.00 62.06 86 ASP A C 1
ATOM 674 O O . ASP A 1 86 ? -14.829 -10.691 14.423 1.00 62.06 86 ASP A O 1
ATOM 678 N N . TYR A 1 87 ? -12.956 -10.040 13.408 1.00 60.62 87 TYR A N 1
ATOM 679 C CA . TYR A 1 87 ? -12.748 -11.298 12.690 1.00 60.62 87 TYR A CA 1
ATOM 680 C C . TYR A 1 87 ? -12.366 -12.421 13.666 1.00 60.62 87 TYR A C 1
ATOM 682 O O . TYR A 1 87 ? -12.982 -13.486 13.643 1.00 60.62 87 TYR A O 1
ATOM 690 N N . ARG A 1 88 ? -11.433 -12.166 14.602 1.00 57.94 88 ARG A N 1
ATOM 691 C CA . ARG A 1 88 ? -11.071 -13.123 15.669 1.00 57.94 88 ARG A CA 1
ATOM 692 C C . ARG A 1 88 ? -12.250 -13.522 16.556 1.00 57.94 88 ARG A C 1
ATOM 694 O O . ARG A 1 88 ? -12.300 -14.669 16.981 1.00 57.94 88 ARG A O 1
ATOM 701 N N . LEU A 1 89 ? -13.170 -12.603 16.835 1.00 57.19 89 LEU A N 1
ATOM 702 C CA . LEU A 1 89 ? -14.365 -12.859 17.642 1.00 57.19 89 LEU A CA 1
ATOM 703 C C . LEU A 1 89 ? -15.432 -13.674 16.893 1.00 57.19 89 LEU A C 1
ATOM 705 O O . LEU A 1 89 ? -16.297 -14.261 17.539 1.00 57.19 89 LEU A O 1
ATOM 709 N N . ARG A 1 90 ? -15.397 -13.706 15.552 1.00 61.94 90 ARG A N 1
ATOM 710 C CA . ARG A 1 90 ? -16.442 -14.317 14.710 1.00 61.94 90 ARG A CA 1
ATOM 711 C C . ARG A 1 90 ? -16.035 -15.630 14.034 1.00 61.94 90 ARG A C 1
ATOM 713 O O . ARG A 1 90 ? -16.914 -16.370 13.604 1.00 61.94 90 ARG A O 1
ATOM 720 N N . GLU A 1 91 ? -14.744 -15.942 13.947 1.00 60.88 91 GLU A N 1
ATOM 721 C CA . GLU A 1 91 ? -14.261 -17.177 13.315 1.00 60.88 91 GLU A CA 1
ATOM 722 C C . GLU A 1 91 ? -14.376 -18.422 14.216 1.00 60.88 91 GLU A C 1
ATOM 724 O O . GLU A 1 91 ? -13.937 -18.449 15.366 1.00 60.88 91 GLU A O 1
ATOM 729 N N . VAL A 1 92 ? -14.906 -19.506 13.640 1.00 51.25 92 VAL A N 1
ATOM 730 C CA . VAL A 1 92 ? -15.283 -20.766 14.320 1.00 51.25 92 VAL A CA 1
ATOM 731 C C . VAL A 1 92 ? -14.072 -21.573 14.825 1.00 51.25 92 VAL A C 1
ATOM 733 O O . VAL A 1 92 ? -14.200 -22.394 15.733 1.00 51.25 92 VAL A O 1
ATOM 736 N N . TRP A 1 93 ? -12.871 -21.328 14.292 1.00 49.41 93 TRP A N 1
ATOM 737 C CA . TRP A 1 93 ? -11.648 -22.074 14.634 1.00 49.41 93 TRP A CA 1
ATOM 738 C C . TRP A 1 93 ? -10.669 -21.310 15.537 1.00 49.41 93 TRP A C 1
ATOM 740 O O . TRP A 1 93 ? -9.513 -21.724 15.668 1.00 49.41 93 TRP A O 1
ATOM 750 N N . GLY A 1 94 ? -11.136 -20.239 16.191 1.00 52.25 94 GLY A N 1
ATOM 751 C CA . GLY A 1 94 ? -10.363 -19.197 16.884 1.00 52.25 94 GLY A CA 1
ATOM 752 C C . GLY A 1 94 ? -9.295 -19.601 17.911 1.00 52.25 94 GLY A C 1
ATOM 753 O O . GLY A 1 94 ? -8.599 -18.723 18.401 1.00 52.25 94 GLY A O 1
ATOM 754 N N . HIS A 1 95 ? -9.090 -20.883 18.222 1.00 52.91 95 HIS A N 1
ATOM 755 C CA . HIS A 1 95 ? -8.047 -21.338 19.151 1.00 52.91 95 HIS A CA 1
ATOM 756 C C . HIS A 1 95 ? -7.468 -22.732 18.858 1.00 52.91 95 HIS A C 1
ATOM 758 O O . HIS A 1 95 ? -6.582 -23.176 19.584 1.00 52.91 95 HIS A O 1
ATOM 764 N N . LYS A 1 96 ? -7.905 -23.451 17.811 1.00 52.06 96 LYS A N 1
ATOM 765 C CA . LYS A 1 96 ? -7.631 -24.902 17.717 1.00 52.06 96 LYS A CA 1
ATOM 766 C C . LYS A 1 96 ? -6.143 -25.259 17.601 1.00 52.06 96 LYS A C 1
ATOM 768 O O . LYS A 1 96 ? -5.765 -26.382 17.927 1.00 52.06 96 LYS A O 1
ATOM 773 N N . HIS A 1 97 ? -5.304 -24.348 17.109 1.00 55.41 97 HIS A N 1
ATOM 774 C CA . HIS A 1 97 ? -3.869 -24.590 16.880 1.00 55.41 97 HIS A CA 1
ATOM 775 C C . HIS A 1 97 ? -2.963 -23.563 17.570 1.00 55.41 97 HIS A C 1
ATOM 777 O O . HIS A 1 97 ? -1.750 -23.589 17.375 1.00 55.41 97 HIS A O 1
ATOM 783 N N . ARG A 1 98 ? -3.521 -22.651 18.376 1.00 59.41 98 ARG A N 1
ATOM 784 C CA . ARG A 1 98 ? -2.717 -21.638 19.062 1.00 59.41 98 ARG A CA 1
ATOM 785 C C . ARG A 1 98 ? -2.248 -22.203 20.405 1.00 59.41 98 ARG A C 1
ATOM 787 O O . ARG A 1 98 ? -3.074 -22.646 21.195 1.00 59.41 98 ARG A O 1
ATOM 794 N N . ARG A 1 99 ? -0.933 -22.181 20.635 1.00 63.88 99 ARG A N 1
ATOM 795 C CA . ARG A 1 99 ? -0.265 -22.660 21.856 1.00 63.88 99 ARG A CA 1
ATOM 796 C C . ARG A 1 99 ? 0.416 -21.481 22.570 1.00 63.88 99 ARG A C 1
ATOM 798 O O . ARG A 1 99 ? 1.633 -21.343 22.454 1.00 63.88 99 ARG A O 1
ATOM 805 N N . PRO A 1 100 ? -0.344 -20.556 23.189 1.00 58.78 100 PRO A N 1
ATOM 806 C CA . PRO A 1 100 ? 0.212 -19.386 23.873 1.00 58.78 100 PRO A CA 1
ATOM 807 C C . PRO A 1 100 ? 1.322 -19.723 24.877 1.00 58.78 100 PRO A C 1
ATOM 809 O O . PRO A 1 100 ? 2.279 -18.968 25.008 1.00 58.78 100 PRO A O 1
ATOM 812 N N . GLU A 1 101 ? 1.250 -20.898 25.495 1.00 59.12 101 GLU A N 1
ATOM 813 C CA . GLU A 1 101 ? 2.264 -21.465 26.383 1.00 59.12 101 GLU A CA 1
ATOM 814 C C . GLU A 1 101 ? 3.649 -21.656 25.733 1.00 59.12 101 GLU A C 1
ATOM 816 O O . GLU A 1 101 ? 4.651 -21.704 26.439 1.00 59.12 101 GLU A O 1
ATOM 821 N N . LEU A 1 102 ? 3.736 -21.734 24.399 1.00 63.66 102 LEU A N 1
ATOM 822 C CA . LEU A 1 102 ? 5.008 -21.838 23.670 1.00 63.66 102 LEU A CA 1
ATOM 823 C C . LEU A 1 102 ? 5.683 -20.478 23.442 1.00 63.66 102 LEU A C 1
ATOM 825 O O . LEU A 1 102 ? 6.851 -20.438 23.062 1.00 63.66 102 LEU A O 1
ATOM 829 N N . TYR A 1 103 ? 4.974 -19.372 23.677 1.00 61.59 103 TYR A N 1
ATOM 830 C CA . TYR A 1 103 ? 5.492 -18.009 23.538 1.00 61.59 103 TYR A CA 1
ATOM 831 C C . TYR A 1 103 ? 5.884 -17.390 24.889 1.00 61.59 103 TYR A C 1
ATOM 833 O O . TYR A 1 103 ? 5.993 -16.172 24.982 1.00 61.59 103 TYR A O 1
ATOM 841 N N . GLY A 1 104 ? 6.121 -18.200 25.932 1.00 60.66 104 GLY A N 1
ATOM 842 C CA . GLY A 1 104 ? 6.519 -17.710 27.262 1.00 60.66 104 GLY A CA 1
ATOM 843 C C . GLY A 1 104 ? 7.737 -16.775 27.235 1.00 60.66 104 GLY A C 1
ATOM 844 O O . GLY A 1 104 ? 7.760 -15.782 27.946 1.00 60.66 104 GLY A O 1
ATOM 845 N N . ILE A 1 105 ? 8.679 -17.001 26.310 1.00 62.44 105 ILE A N 1
ATOM 846 C CA . ILE A 1 105 ? 9.867 -16.145 26.104 1.00 62.44 105 ILE A CA 1
ATOM 847 C C . ILE A 1 105 ? 9.516 -14.701 25.692 1.00 62.44 105 ILE A C 1
ATOM 849 O O . ILE A 1 105 ? 10.321 -13.800 25.890 1.00 62.44 105 ILE A O 1
ATOM 853 N N . ILE A 1 106 ? 8.337 -14.474 25.107 1.00 53.84 106 ILE A N 1
ATOM 854 C CA . ILE A 1 106 ? 7.879 -13.162 24.618 1.00 53.84 106 ILE A CA 1
ATOM 855 C C . ILE A 1 106 ? 6.749 -12.571 25.477 1.00 53.84 106 ILE A C 1
ATOM 857 O O . ILE A 1 106 ? 6.255 -11.492 25.159 1.00 53.84 106 ILE A O 1
ATOM 861 N N . ALA A 1 107 ? 6.301 -13.289 26.512 1.00 52.41 107 ALA A N 1
ATOM 862 C CA . ALA A 1 107 ? 5.116 -12.955 27.305 1.00 52.41 107 ALA A CA 1
ATOM 863 C C . ALA A 1 107 ? 5.407 -12.700 28.795 1.00 52.41 107 ALA A C 1
ATOM 865 O O . ALA A 1 107 ? 4.474 -12.409 29.541 1.00 52.41 107 ALA A O 1
ATOM 866 N N . GLU A 1 108 ? 6.663 -12.802 29.228 1.00 44.16 108 GLU A N 1
ATOM 867 C CA . GLU A 1 108 ? 7.097 -12.352 30.552 1.00 44.16 108 GLU A CA 1
ATOM 868 C C . GLU A 1 108 ? 7.645 -10.919 30.435 1.00 44.16 108 GLU A C 1
ATOM 870 O O . GLU A 1 108 ? 8.623 -10.682 29.723 1.00 44.16 108 GLU A O 1
ATOM 875 N N . GLU A 1 109 ? 6.956 -9.970 31.082 1.00 44.81 109 GLU A N 1
ATOM 876 C CA . GLU A 1 109 ? 7.505 -8.656 31.459 1.00 44.81 109 GLU A CA 1
ATOM 877 C C . GLU A 1 109 ? 8.548 -8.801 32.575 1.00 44.81 109 GLU A C 1
ATOM 879 O O . GLU A 1 109 ? 8.307 -9.603 33.510 1.00 44.81 109 GLU A O 1
#

Sequence (109 aa):
MNLSIAFLQLLPEGSLEENLKKGIAACRQAKEKGADIAIFPEMWSCGYNFFHDADSIRECAISYDSSFVNRFSELAAELDLDMLRDYRLREVWGHKHRRPELYGIIAEE